Protein AF-A0A836RJD2-F1 (afdb_monomer_lite)

Sequence (92 aa):
MQPNCLWCVVLAGAMVAGAVLGCGGAGSEKGASDQPKVTYYCLETHKTVELEPQEELPAVNPATGRRTLVPAYRDPKTNKWRPIPQAVDPGR

Secondary structure (DSSP, 8-state):
----------------------------------SPPEEEEETTT--EEEESPPSSSSEEPTTTSSEEEEEEEE-TTT--EEE---------

Radius of gyration: 21.94 Å; chains: 1; bounding box: 40×64×32 Å

Structure (mmCIF, N/CA/C/O backbone):
data_AF-A0A836RJD2-F1
#
_entry.id   AF-A0A836RJD2-F1
#
loop_
_atom_site.group_PDB
_atom_site.id
_atom_site.type_symbol
_atom_site.label_atom_id
_atom_site.label_alt_id
_atom_site.label_comp_id
_atom_site.label_asym_id
_atom_site.label_entity_id
_atom_site.label_seq_id
_atom_site.pdbx_PDB_ins_code
_atom_site.Cartn_x
_atom_site.Cartn_y
_atom_site.Cartn_z
_atom_site.occupancy
_atom_site.B_iso_or_equiv
_atom_site.auth_seq_id
_atom_site.auth_comp_id
_atom_site.auth_asym_id
_atom_site.auth_atom_id
_atom_site.pdbx_PDB_model_num
ATOM 1 N N . MET A 1 1 ? 29.232 36.142 13.144 1.00 38.44 1 MET A N 1
ATOM 2 C CA . MET A 1 1 ? 28.805 37.432 12.564 1.00 38.44 1 MET A CA 1
ATOM 3 C C . MET A 1 1 ? 27.865 37.167 11.399 1.00 38.44 1 MET A C 1
ATOM 5 O O . MET A 1 1 ? 28.240 36.440 10.491 1.00 38.44 1 MET A O 1
ATOM 9 N N . GLN A 1 2 ? 26.648 37.707 11.480 1.00 51.03 2 GLN A N 1
ATOM 10 C CA . GLN A 1 2 ? 25.648 37.754 10.405 1.00 51.03 2 GLN A CA 1
ATOM 11 C C . GLN A 1 2 ? 26.121 38.674 9.260 1.00 51.03 2 GLN A C 1
ATOM 13 O O . GLN A 1 2 ? 26.991 39.518 9.484 1.00 51.03 2 GLN A O 1
ATOM 18 N N . PRO A 1 3 ? 25.479 38.595 8.083 1.00 54.03 3 PRO A N 1
ATOM 19 C CA . PRO A 1 3 ? 24.717 39.773 7.682 1.00 54.03 3 PRO A CA 1
ATOM 20 C C . PRO A 1 3 ? 23.283 39.430 7.261 1.00 54.03 3 PRO A C 1
ATOM 22 O O . PRO A 1 3 ? 23.031 38.720 6.290 1.00 54.03 3 PRO A O 1
ATOM 25 N N . ASN A 1 4 ? 22.352 39.999 8.026 1.00 54.84 4 ASN A N 1
ATOM 26 C CA . ASN A 1 4 ? 21.014 40.368 7.584 1.00 54.84 4 ASN A CA 1
ATOM 27 C C . ASN A 1 4 ? 21.120 41.450 6.496 1.00 54.84 4 ASN A C 1
ATOM 29 O O . ASN A 1 4 ? 21.991 42.309 6.593 1.00 54.84 4 ASN A O 1
ATOM 33 N N . CYS A 1 5 ? 20.190 41.452 5.543 1.00 41.84 5 CYS A N 1
ATOM 34 C CA . CYS A 1 5 ? 19.309 42.589 5.229 1.00 41.84 5 CYS A CA 1
ATOM 35 C C . CYS A 1 5 ? 18.373 42.136 4.098 1.00 41.84 5 CYS A C 1
ATOM 37 O O . CYS A 1 5 ? 18.810 41.833 2.996 1.00 41.84 5 CYS A O 1
ATOM 39 N N . LEU A 1 6 ? 17.105 41.860 4.403 1.00 56.25 6 LEU A N 1
ATOM 40 C CA . LEU A 1 6 ? 16.037 42.861 4.298 1.00 56.25 6 LEU A CA 1
ATOM 41 C C . LEU A 1 6 ? 16.066 43.597 2.949 1.00 56.25 6 LEU A C 1
ATOM 43 O O . LEU A 1 6 ? 16.631 44.677 2.837 1.00 56.25 6 LEU A O 1
ATOM 47 N N . TRP A 1 7 ? 15.342 43.061 1.968 1.00 46.16 7 TRP A N 1
ATOM 48 C CA . TRP A 1 7 ? 14.467 43.914 1.170 1.00 46.16 7 TRP A CA 1
ATOM 49 C C . TRP A 1 7 ? 13.194 43.147 0.819 1.00 46.16 7 TRP A C 1
ATOM 51 O O . TRP A 1 7 ? 13.144 42.313 -0.081 1.00 46.16 7 TRP A O 1
ATOM 61 N N . CYS A 1 8 ? 12.175 43.396 1.633 1.00 41.97 8 CYS A N 1
ATOM 62 C CA . CYS A 1 8 ? 10.792 43.075 1.342 1.00 41.97 8 CYS A CA 1
ATOM 63 C C . CYS A 1 8 ? 10.219 44.071 0.317 1.00 41.97 8 CYS A C 1
ATOM 65 O O . CYS A 1 8 ? 10.689 45.201 0.209 1.00 41.97 8 CYS A O 1
ATOM 67 N N . VAL A 1 9 ? 9.075 43.665 -0.241 1.00 50.88 9 VAL A N 1
ATOM 68 C CA . VAL A 1 9 ? 7.984 44.495 -0.789 1.00 50.88 9 VAL A CA 1
ATOM 69 C C . VAL A 1 9 ? 7.976 44.700 -2.315 1.00 50.88 9 VAL A C 1
ATOM 71 O O . VAL A 1 9 ? 8.394 45.717 -2.850 1.00 50.88 9 VAL A O 1
ATOM 74 N N . VAL A 1 10 ? 7.462 43.672 -3.004 1.00 57.62 10 VAL A N 1
ATOM 75 C CA . VAL A 1 10 ? 6.173 43.665 -3.743 1.00 57.62 10 VAL A CA 1
ATOM 76 C C . VAL A 1 10 ? 5.670 45.003 -4.306 1.00 57.62 10 VAL A C 1
ATOM 78 O O . VAL A 1 10 ? 5.368 45.890 -3.524 1.00 57.62 10 VAL A O 1
ATOM 81 N N . LEU A 1 11 ? 5.411 45.064 -5.621 1.00 49.28 11 LEU A N 1
ATOM 82 C CA . LEU A 1 11 ? 4.271 45.714 -6.325 1.00 49.28 11 LEU A CA 1
ATOM 83 C C . LEU A 1 11 ? 4.657 45.808 -7.818 1.00 49.28 11 LEU A C 1
ATOM 85 O O . LEU A 1 11 ? 5.792 46.136 -8.120 1.00 49.28 11 LEU A O 1
ATOM 89 N N . ALA A 1 12 ? 3.831 45.629 -8.842 1.00 48.97 12 ALA A N 1
ATOM 90 C CA . ALA A 1 12 ? 2.489 45.110 -9.043 1.00 48.97 12 ALA A CA 1
ATOM 91 C C . ALA A 1 12 ? 2.244 45.134 -10.567 1.00 48.97 12 ALA A C 1
ATOM 93 O O . ALA A 1 12 ? 2.770 46.000 -11.263 1.00 48.97 12 ALA A O 1
ATOM 94 N N . GLY A 1 13 ? 1.377 44.240 -11.048 1.00 39.94 13 GLY A N 1
ATOM 95 C CA . GLY A 1 13 ? 0.720 44.342 -12.357 1.00 39.94 13 GLY A CA 1
ATOM 96 C C . GLY A 1 13 ? 1.386 43.526 -13.470 1.00 39.94 13 GLY A C 1
ATOM 97 O O . GLY A 1 13 ? 2.597 43.527 -13.613 1.00 39.94 13 GLY A O 1
ATOM 98 N N . ALA A 1 14 ? 0.671 42.796 -14.315 1.00 43.97 14 ALA A N 1
ATOM 99 C CA . ALA A 1 14 ? -0.753 42.509 -14.404 1.00 43.97 14 ALA A CA 1
ATOM 100 C C . ALA A 1 14 ? -0.918 41.302 -15.349 1.00 43.97 14 ALA A C 1
ATOM 102 O O . ALA A 1 14 ? -0.208 41.202 -16.341 1.00 43.97 14 ALA A O 1
ATOM 103 N N . MET A 1 15 ? -1.854 40.418 -14.989 1.00 50.09 15 MET A N 1
ATOM 104 C CA . MET A 1 15 ? -2.678 39.525 -15.822 1.00 50.09 15 MET A CA 1
ATOM 105 C C . MET A 1 15 ? -2.151 39.018 -17.179 1.00 50.09 15 MET A C 1
ATOM 107 O O . MET A 1 15 ? -2.023 39.808 -18.099 1.00 50.09 15 MET A O 1
ATOM 111 N N . VAL A 1 16 ? -2.111 37.687 -17.362 1.00 51.78 16 VAL A N 1
ATOM 112 C CA . VAL A 1 16 ? -3.058 36.936 -18.227 1.00 51.78 16 VAL A C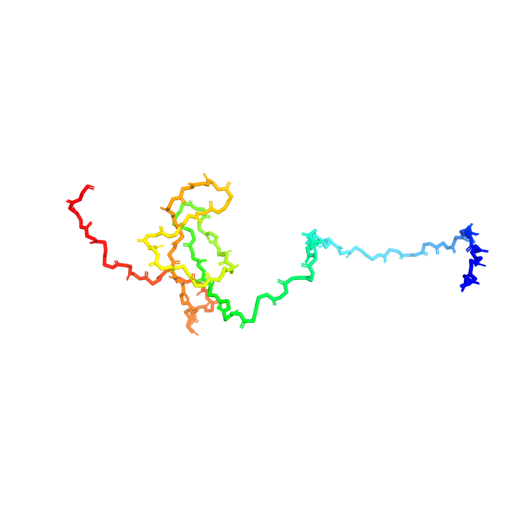A 1
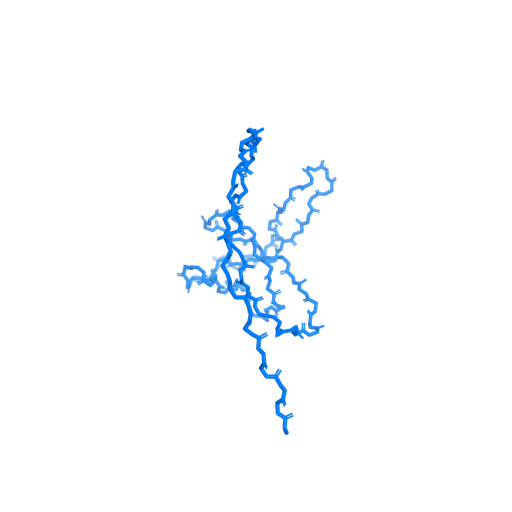ATOM 113 C C . VAL A 1 16 ? -3.146 35.479 -17.735 1.00 51.78 16 VAL A C 1
ATOM 115 O O . VAL A 1 16 ? -2.174 34.882 -17.289 1.00 51.78 16 VAL A O 1
ATOM 118 N N . ALA A 1 17 ? -4.372 34.966 -17.783 1.00 49.34 17 ALA A N 1
ATOM 119 C CA . ALA A 1 17 ? -4.883 33.673 -17.359 1.00 49.34 17 ALA A CA 1
ATOM 120 C C . ALA A 1 17 ? -4.110 32.419 -17.816 1.00 49.34 17 ALA A C 1
ATOM 122 O O . ALA A 1 17 ? -3.641 32.319 -18.945 1.00 49.34 17 ALA A O 1
ATOM 123 N N . GLY A 1 18 ? -4.134 31.402 -16.952 1.00 45.12 18 GLY A N 1
ATOM 124 C CA . GLY A 1 18 ? -3.753 30.029 -17.270 1.00 45.12 18 GLY A CA 1
ATOM 125 C C . GLY A 1 18 ? -4.133 29.099 -16.124 1.00 45.12 18 GLY A C 1
ATOM 126 O O . GLY A 1 18 ? -3.351 28.877 -15.207 1.00 45.12 18 GLY A O 1
ATOM 127 N N . ALA A 1 19 ? -5.367 28.607 -16.143 1.00 50.50 19 ALA A N 1
ATOM 128 C CA . ALA A 1 19 ? -5.861 27.619 -15.200 1.00 50.50 19 ALA A CA 1
ATOM 129 C C . ALA A 1 19 ? -5.028 26.329 -15.259 1.00 50.50 19 ALA A C 1
ATOM 131 O O . ALA A 1 19 ? -4.998 25.666 -16.292 1.00 50.50 19 ALA A O 1
ATOM 132 N N . VAL A 1 20 ? -4.456 25.917 -14.127 1.00 47.56 20 VAL A N 1
ATOM 133 C CA . VAL A 1 20 ? -4.309 24.492 -13.816 1.00 47.56 20 VAL A CA 1
ATOM 134 C C . VAL A 1 20 ? -4.502 24.287 -12.319 1.00 47.56 20 VAL A C 1
ATOM 136 O O . VAL A 1 20 ? -3.745 24.775 -11.484 1.00 47.56 20 VAL A O 1
ATOM 139 N N . LEU A 1 21 ? -5.572 23.568 -12.001 1.00 52.38 21 LEU A N 1
ATOM 140 C CA . LEU A 1 21 ? -5.850 22.963 -10.709 1.00 52.38 21 LEU A CA 1
ATOM 141 C C . LEU A 1 21 ? -4.687 22.030 -10.341 1.00 52.38 21 LEU A C 1
ATOM 143 O O . LEU A 1 21 ? -4.625 20.897 -10.805 1.00 52.38 21 LEU A O 1
ATOM 147 N N . GLY A 1 22 ? -3.759 22.514 -9.520 1.00 43.19 22 GLY A N 1
ATOM 148 C CA . GLY A 1 22 ? -2.698 21.720 -8.908 1.00 43.19 22 GLY A CA 1
ATOM 149 C C . GLY A 1 22 ? -2.987 21.507 -7.430 1.00 43.19 22 GLY A C 1
ATOM 150 O O . GLY A 1 22 ? -2.369 22.132 -6.575 1.00 43.19 22 GLY A O 1
ATOM 151 N N . CYS A 1 23 ? -3.969 20.661 -7.124 1.00 51.34 23 CYS A N 1
ATOM 152 C CA . CYS A 1 23 ? -4.125 20.098 -5.789 1.00 51.34 23 CYS A CA 1
ATOM 153 C C . CYS A 1 23 ? -2.883 19.240 -5.498 1.00 51.34 23 CYS A C 1
ATOM 155 O O . CYS A 1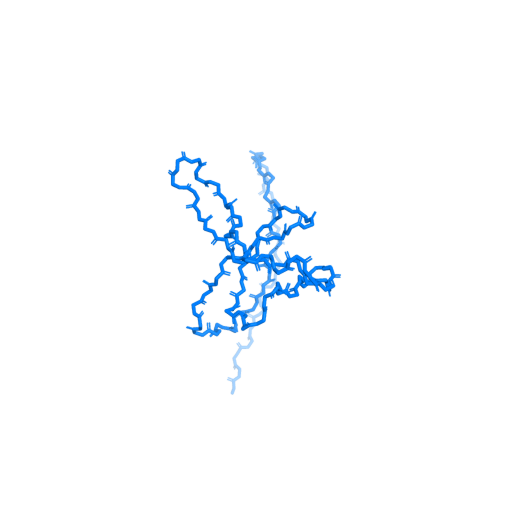 23 ? -2.595 18.307 -6.243 1.00 51.34 23 CYS A O 1
ATOM 157 N N . GLY A 1 24 ? -2.130 19.580 -4.456 1.00 39.78 24 GLY A N 1
ATOM 158 C CA . GLY A 1 24 ? -0.905 18.867 -4.110 1.00 39.78 24 GLY A CA 1
ATOM 159 C C . GLY A 1 24 ? -0.165 19.525 -2.959 1.00 39.78 24 GLY A C 1
ATOM 160 O O . GLY A 1 24 ? 0.997 19.889 -3.093 1.00 39.78 24 GLY A O 1
ATOM 161 N N . GLY A 1 25 ? -0.849 19.715 -1.829 1.00 46.75 25 GLY A N 1
ATOM 162 C CA . GLY A 1 25 ? -0.149 19.925 -0.570 1.00 46.75 25 GLY A CA 1
ATOM 163 C C . GLY A 1 25 ? 0.700 18.691 -0.274 1.00 46.75 25 GLY A C 1
ATOM 164 O O . GLY A 1 25 ? 0.159 17.605 -0.095 1.00 46.75 25 GLY A O 1
ATOM 165 N N . ALA A 1 26 ? 2.015 18.861 -0.252 1.00 49.34 26 ALA A N 1
ATOM 166 C CA . ALA A 1 26 ? 2.943 17.934 0.379 1.00 49.34 26 ALA A CA 1
ATOM 167 C C . ALA A 1 26 ? 4.213 18.709 0.742 1.00 49.34 26 ALA A C 1
ATOM 169 O O . ALA A 1 26 ? 5.266 18.576 0.124 1.00 49.34 26 ALA A O 1
ATOM 170 N N . GLY A 1 27 ? 4.088 19.556 1.763 1.00 49.06 27 GLY A N 1
ATOM 171 C CA . GLY A 1 27 ? 5.194 19.675 2.694 1.00 49.06 27 GLY A CA 1
ATOM 172 C C . GLY A 1 27 ? 5.323 18.334 3.410 1.00 49.06 27 GLY A C 1
ATOM 173 O O . GLY A 1 27 ? 4.329 17.827 3.913 1.00 49.06 27 GLY A O 1
ATOM 174 N N . SER A 1 28 ? 6.516 17.757 3.385 1.00 46.53 28 SER A N 1
ATOM 175 C CA . SER A 1 28 ? 7.104 17.081 4.538 1.00 46.53 28 SER A CA 1
ATOM 176 C C . SER A 1 28 ? 8.593 16.935 4.271 1.00 46.53 28 SER A C 1
ATOM 178 O O . SER A 1 28 ? 9.053 16.200 3.400 1.00 46.53 28 SER A O 1
ATOM 180 N N . GLU A 1 29 ? 9.308 17.785 4.995 1.00 44.41 29 GLU A N 1
ATOM 181 C CA . GLU A 1 29 ? 10.640 17.589 5.537 1.00 44.41 29 GLU A CA 1
ATOM 182 C C . GLU A 1 29 ? 11.386 16.282 5.212 1.00 44.41 29 GLU A C 1
ATOM 184 O O . GLU A 1 29 ? 11.060 15.166 5.604 1.00 44.41 29 GLU A O 1
ATOM 189 N N . LYS A 1 30 ? 12.511 16.528 4.552 1.00 47.56 30 LYS A N 1
ATOM 190 C CA . LYS A 1 30 ? 13.795 15.836 4.583 1.00 47.56 30 LYS A CA 1
ATOM 191 C C . LYS A 1 30 ? 14.094 15.128 5.924 1.00 47.56 30 LYS A C 1
ATOM 193 O O . LYS A 1 30 ? 14.736 15.686 6.805 1.00 47.56 30 LYS A O 1
ATOM 198 N N . GLY A 1 31 ? 13.705 13.864 6.001 1.00 46.78 31 GLY A N 1
ATOM 199 C CA . GLY A 1 31 ? 14.222 12.846 6.914 1.00 46.78 31 GLY A CA 1
ATOM 200 C C . GLY A 1 31 ? 14.277 11.531 6.147 1.00 46.78 31 GLY A C 1
ATOM 201 O O . GLY A 1 31 ? 13.443 10.657 6.347 1.00 46.78 31 GLY A O 1
ATOM 202 N N . ALA A 1 32 ? 15.160 11.450 5.149 1.00 51.06 32 ALA A N 1
ATOM 203 C CA . ALA A 1 32 ? 15.258 10.284 4.280 1.00 51.06 32 ALA A CA 1
ATOM 204 C C . ALA A 1 32 ? 15.844 9.111 5.074 1.00 51.06 32 ALA A C 1
ATOM 206 O O . ALA A 1 32 ? 17.059 8.987 5.203 1.00 51.06 32 ALA A O 1
ATOM 207 N N . SER A 1 33 ? 14.969 8.274 5.630 1.00 56.09 33 SER A N 1
ATOM 208 C CA . SER A 1 33 ? 15.332 6.898 5.941 1.00 56.09 33 SER A CA 1
ATOM 209 C C . SER A 1 33 ? 15.787 6.253 4.628 1.00 56.09 33 SER A C 1
ATOM 211 O O . SER A 1 33 ? 15.055 6.297 3.639 1.00 56.09 33 SER A O 1
ATOM 213 N N . ASP A 1 34 ? 17.009 5.718 4.598 1.00 70.75 34 ASP A N 1
ATOM 214 C CA . ASP A 1 34 ? 17.620 5.053 3.429 1.00 70.75 34 ASP A CA 1
ATOM 215 C C . ASP A 1 34 ? 16.946 3.702 3.107 1.00 70.75 34 ASP A C 1
ATOM 217 O O . ASP A 1 34 ? 17.376 2.946 2.241 1.00 70.75 34 ASP A O 1
ATOM 221 N N . GLN A 1 35 ? 15.868 3.368 3.819 1.00 73.44 35 GLN A N 1
ATOM 222 C CA . GLN A 1 35 ? 15.147 2.127 3.616 1.00 73.44 35 GLN A CA 1
ATOM 223 C C . GLN A 1 35 ? 14.333 2.157 2.314 1.00 73.44 35 GLN A C 1
ATOM 225 O O . GLN A 1 35 ? 13.677 3.159 1.998 1.00 73.44 35 GLN A O 1
ATOM 230 N N . PRO A 1 36 ? 14.324 1.046 1.555 1.00 82.31 36 PRO A N 1
ATOM 231 C CA . PRO A 1 36 ? 13.525 0.945 0.345 1.00 82.31 36 PRO A CA 1
ATOM 232 C C . PRO A 1 36 ? 12.041 1.055 0.699 1.00 82.31 36 PRO A C 1
ATOM 234 O O . PRO A 1 36 ? 11.516 0.274 1.491 1.00 82.31 36 PRO A O 1
ATOM 237 N N . LYS A 1 37 ? 11.347 2.019 0.094 1.00 88.94 37 LYS A N 1
ATOM 238 C CA . LYS A 1 37 ? 9.900 2.169 0.273 1.00 88.94 37 LYS A CA 1
ATOM 239 C C . LYS A 1 37 ? 9.155 1.031 -0.421 1.00 88.94 37 LYS A C 1
ATOM 241 O O . LYS A 1 37 ? 9.480 0.657 -1.547 1.00 88.94 37 LYS A O 1
ATOM 246 N N . VAL A 1 38 ? 8.118 0.523 0.236 1.00 91.69 38 VAL A N 1
ATOM 247 C CA . VAL A 1 38 ? 7.193 -0.485 -0.290 1.00 91.69 38 VAL A CA 1
ATOM 248 C C . VAL A 1 38 ? 5.827 0.160 -0.488 1.00 91.69 38 VAL A C 1
ATOM 250 O O . VAL A 1 38 ? 5.329 0.888 0.373 1.00 91.69 38 VAL A O 1
ATOM 253 N N . THR A 1 39 ? 5.196 -0.105 -1.631 1.00 93.81 39 THR A N 1
ATOM 254 C CA . THR A 1 39 ? 3.822 0.333 -1.882 1.00 93.81 39 THR A CA 1
ATOM 255 C C . THR A 1 39 ? 2.840 -0.639 -1.240 1.00 93.81 39 THR A C 1
ATOM 257 O O . THR A 1 39 ? 2.785 -1.817 -1.589 1.00 93.81 39 THR A O 1
ATOM 260 N N . TYR A 1 40 ? 2.022 -0.125 -0.332 1.00 93.44 40 TYR A N 1
ATOM 261 C CA . TYR A 1 40 ? 0.904 -0.822 0.283 1.00 93.44 40 TYR A CA 1
ATOM 262 C C . TYR A 1 40 ? -0.417 -0.399 -0.360 1.00 93.44 40 TYR A C 1
ATOM 264 O O . TYR A 1 40 ? -0.568 0.737 -0.799 1.00 93.44 40 TYR A O 1
ATOM 272 N N . TYR A 1 41 ? -1.394 -1.298 -0.384 1.00 93.44 41 TYR A N 1
ATOM 273 C CA . TYR A 1 41 ? -2.773 -1.081 -0.799 1.00 93.44 41 TYR A CA 1
ATOM 274 C C . TYR A 1 41 ? -3.693 -1.216 0.416 1.00 93.44 41 TYR A C 1
ATOM 276 O O . TYR A 1 41 ? -3.652 -2.216 1.131 1.00 93.44 41 TYR A O 1
ATOM 284 N N . CYS A 1 42 ? -4.538 -0.216 0.650 1.00 92.19 42 CYS A N 1
ATOM 285 C CA . CYS A 1 42 ? -5.543 -0.241 1.701 1.00 92.19 42 CYS A CA 1
ATOM 286 C C . CYS A 1 42 ? -6.798 -0.970 1.220 1.00 92.19 42 CYS A C 1
ATOM 288 O O . CYS A 1 42 ? -7.478 -0.501 0.308 1.00 92.19 42 CYS A O 1
ATOM 290 N N . LEU A 1 43 ? -7.143 -2.076 1.876 1.00 88.94 43 LEU A N 1
ATOM 291 C CA . LEU A 1 43 ? -8.333 -2.864 1.540 1.00 88.94 43 LEU A CA 1
ATOM 292 C C . LEU A 1 43 ? -9.654 -2.135 1.836 1.00 88.94 43 LEU A C 1
ATOM 294 O O . LEU A 1 43 ? -10.654 -2.429 1.200 1.00 88.94 43 LEU A O 1
ATOM 298 N N . GLU A 1 44 ? -9.661 -1.171 2.759 1.00 87.62 44 GLU A N 1
ATOM 299 C CA . GLU A 1 44 ? -10.868 -0.409 3.121 1.00 87.62 44 GLU A CA 1
ATOM 300 C C . GLU A 1 44 ? -11.097 0.789 2.186 1.00 87.62 44 GLU A C 1
ATOM 302 O O . GLU A 1 44 ? -12.210 1.038 1.735 1.00 87.62 44 GLU A O 1
ATOM 307 N N . THR A 1 45 ? -10.035 1.539 1.873 1.00 87.56 45 THR A N 1
ATOM 308 C CA . THR A 1 45 ? -10.141 2.791 1.097 1.00 87.56 45 THR A CA 1
ATOM 309 C C . THR A 1 45 ? -9.782 2.634 -0.378 1.00 87.56 45 THR A C 1
ATOM 311 O O . THR A 1 45 ? -9.963 3.575 -1.149 1.00 87.56 45 THR A O 1
ATOM 314 N N . HIS A 1 46 ? -9.247 1.475 -0.772 1.00 89.75 46 HIS A N 1
ATOM 315 C CA . HIS A 1 46 ? -8.757 1.173 -2.122 1.00 89.75 46 HIS A CA 1
ATOM 316 C C . HIS A 1 46 ? -7.663 2.133 -2.623 1.00 89.75 46 HIS A C 1
ATOM 318 O O . HIS A 1 46 ? -7.460 2.303 -3.826 1.00 89.75 46 HIS A O 1
ATOM 324 N N . LYS A 1 47 ? -6.950 2.777 -1.692 1.00 91.19 47 LYS A N 1
ATOM 325 C CA . LYS A 1 47 ? -5.842 3.697 -1.968 1.00 91.19 47 LYS A CA 1
ATOM 326 C C . LYS A 1 47 ? -4.503 3.030 -1.705 1.00 91.19 47 LYS A C 1
ATOM 328 O O . LYS A 1 47 ? -4.404 2.137 -0.866 1.00 91.19 47 LYS A O 1
ATOM 333 N N . THR A 1 48 ? -3.469 3.509 -2.384 1.00 92.31 48 THR A N 1
ATOM 334 C CA . THR A 1 48 ? -2.090 3.093 -2.131 1.00 92.31 48 THR A CA 1
ATOM 335 C C . THR A 1 48 ? -1.343 4.078 -1.251 1.00 92.31 48 THR A C 1
ATOM 337 O O . THR A 1 48 ? -1.572 5.283 -1.345 1.00 92.31 48 THR A O 1
ATOM 340 N N . VAL A 1 49 ? -0.427 3.566 -0.435 1.00 91.00 49 VAL A N 1
ATOM 341 C CA . VAL A 1 49 ? 0.456 4.351 0.433 1.00 91.00 49 VAL A CA 1
ATOM 342 C C . VAL A 1 49 ? 1.862 3.770 0.342 1.00 91.00 49 VAL A C 1
ATOM 344 O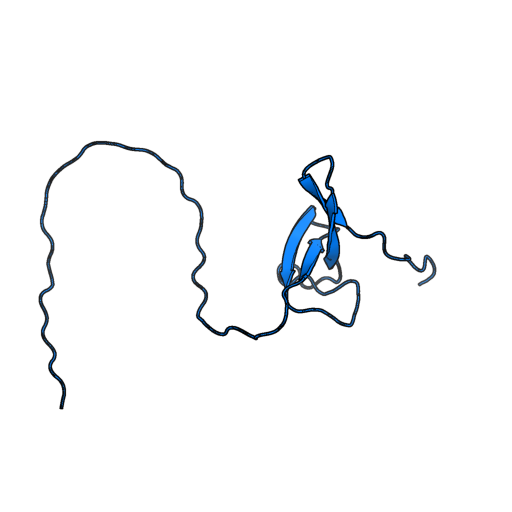 O . VAL A 1 49 ? 2.027 2.556 0.395 1.00 91.00 49 VAL A O 1
ATOM 347 N N . GLU A 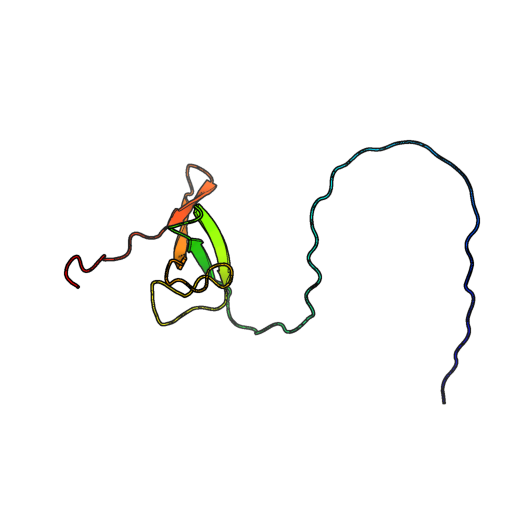1 50 ? 2.874 4.616 0.195 1.00 91.62 50 GLU A N 1
ATOM 348 C CA . GLU A 1 50 ? 4.276 4.196 0.247 1.00 91.62 50 GLU A CA 1
ATOM 349 C C . GLU A 1 50 ? 4.795 4.349 1.673 1.00 91.62 50 GLU A C 1
ATOM 351 O O . GLU A 1 50 ? 4.784 5.451 2.221 1.00 91.62 50 GLU A O 1
ATOM 356 N N . LEU A 1 51 ? 5.233 3.244 2.269 1.00 89.00 51 LEU A N 1
ATOM 357 C CA . LEU A 1 51 ? 5.760 3.199 3.631 1.00 89.00 51 LEU A CA 1
ATOM 358 C C . LEU A 1 51 ? 7.081 2.432 3.648 1.00 89.00 51 LEU A C 1
ATOM 360 O O . LEU A 1 51 ? 7.415 1.722 2.698 1.00 89.00 51 LEU A O 1
ATOM 364 N N . GLU A 1 52 ? 7.823 2.559 4.742 1.00 91.00 52 GLU A N 1
ATOM 365 C CA . GLU A 1 52 ? 8.911 1.626 5.032 1.00 91.00 52 GLU A CA 1
ATOM 366 C C . GLU A 1 52 ? 8.360 0.196 5.166 1.00 91.00 52 GLU A C 1
ATOM 368 O O . GLU A 1 52 ? 7.188 0.030 5.538 1.00 91.00 52 GLU A O 1
ATOM 373 N N . PRO A 1 53 ? 9.171 -0.836 4.875 1.00 89.06 53 PRO A N 1
ATOM 374 C CA . PRO A 1 53 ? 8.748 -2.221 5.003 1.00 89.06 53 PRO A CA 1
ATOM 375 C C . PRO A 1 53 ? 8.259 -2.503 6.427 1.00 89.06 53 PRO A C 1
ATOM 377 O O . PRO A 1 53 ? 8.976 -2.313 7.403 1.00 89.06 53 PRO A O 1
ATOM 380 N N . GLN A 1 54 ? 7.013 -2.940 6.536 1.00 87.25 54 GLN A N 1
ATOM 381 C CA . GLN A 1 54 ? 6.377 -3.343 7.784 1.00 87.25 54 GLN A CA 1
ATOM 382 C C . GLN A 1 54 ? 6.512 -4.858 7.954 1.00 87.25 54 GLN A C 1
ATOM 384 O O . GLN A 1 54 ? 6.171 -5.605 7.033 1.00 87.25 54 GLN A O 1
ATOM 389 N N . GLU A 1 55 ? 6.975 -5.305 9.124 1.00 84.81 55 GLU A N 1
ATOM 390 C CA . GLU A 1 55 ? 7.106 -6.735 9.449 1.00 84.81 55 GLU A CA 1
ATOM 391 C C . GLU A 1 55 ? 5.746 -7.408 9.688 1.00 84.81 55 GLU A C 1
ATOM 393 O O . GLU A 1 55 ? 5.546 -8.564 9.319 1.00 84.81 55 GLU A O 1
ATOM 398 N N . GLU A 1 56 ? 4.792 -6.683 10.280 1.00 84.06 56 GLU A N 1
ATOM 399 C CA . GLU A 1 56 ? 3.464 -7.207 10.595 1.00 84.06 56 GLU A CA 1
ATOM 400 C C . GLU A 1 56 ? 2.447 -6.809 9.520 1.00 84.06 56 GLU A C 1
ATOM 402 O O . GLU A 1 56 ? 2.239 -5.625 9.233 1.00 84.06 56 GLU A O 1
ATOM 407 N N . LEU A 1 57 ? 1.792 -7.813 8.932 1.00 86.75 57 LEU A N 1
ATOM 408 C CA . LEU A 1 57 ? 0.777 -7.639 7.898 1.00 86.75 57 LEU A CA 1
ATOM 409 C C . LEU A 1 57 ? -0.563 -8.246 8.352 1.00 86.75 57 LEU A C 1
ATOM 411 O O . LEU A 1 57 ? -0.558 -9.332 8.932 1.00 86.75 57 LEU A O 1
ATOM 415 N N . PRO A 1 58 ? -1.709 -7.594 8.074 1.00 88.56 58 PRO A N 1
ATOM 416 C CA . PRO A 1 58 ? -1.846 -6.283 7.435 1.00 88.56 58 PRO A CA 1
ATOM 417 C C . PRO A 1 58 ? -1.299 -5.140 8.305 1.00 88.56 58 PRO A C 1
ATOM 419 O O . PRO A 1 58 ? -1.563 -5.071 9.505 1.00 88.56 58 PRO A O 1
ATOM 422 N N . ALA A 1 59 ? -0.574 -4.212 7.686 1.00 89.00 59 ALA A N 1
ATOM 423 C CA . ALA A 1 59 ? -0.004 -3.055 8.357 1.00 89.00 59 ALA A CA 1
ATOM 424 C C . ALA A 1 59 ? -1.080 -2.022 8.728 1.00 89.00 59 ALA A C 1
ATOM 426 O O . ALA A 1 59 ? -2.172 -1.959 8.142 1.00 89.00 59 ALA A O 1
ATOM 427 N N . VAL A 1 60 ? -0.765 -1.187 9.718 1.00 90.62 60 VAL A N 1
ATOM 428 C CA . VAL A 1 60 ? -1.648 -0.115 10.186 1.00 90.62 60 VAL A CA 1
ATOM 429 C C . VAL A 1 60 ? -1.721 0.989 9.136 1.00 90.62 60 VAL A C 1
ATOM 431 O O . VAL A 1 60 ? -0.709 1.544 8.724 1.00 90.62 60 VAL A O 1
ATOM 434 N N . ASN A 1 61 ? -2.937 1.339 8.723 1.00 89.50 61 ASN A N 1
ATOM 435 C CA . ASN A 1 61 ? -3.175 2.505 7.891 1.00 89.50 61 ASN A CA 1
ATOM 436 C C . ASN A 1 61 ? -3.045 3.775 8.747 1.00 89.50 61 ASN A C 1
ATOM 438 O O . ASN A 1 61 ? -3.879 3.969 9.633 1.00 89.50 61 ASN A O 1
ATOM 442 N N . PRO A 1 62 ? -2.075 4.669 8.480 1.00 85.62 62 PRO A N 1
ATOM 443 C CA . PRO A 1 62 ? -1.888 5.880 9.278 1.00 85.62 62 PRO A CA 1
ATOM 444 C C . PRO A 1 62 ? -3.087 6.839 9.207 1.00 85.62 62 PRO A C 1
ATOM 446 O O . PRO A 1 62 ? -3.284 7.633 10.119 1.00 85.62 62 PRO A O 1
ATOM 449 N N . ALA A 1 63 ? -3.918 6.755 8.161 1.00 86.31 63 ALA A N 1
ATOM 450 C CA . ALA A 1 63 ? -5.107 7.593 8.025 1.00 86.31 63 ALA A CA 1
ATOM 451 C C . ALA A 1 63 ? -6.291 7.117 8.882 1.00 86.31 63 ALA A C 1
ATOM 453 O O . ALA A 1 63 ? -7.126 7.932 9.265 1.00 86.31 63 ALA A O 1
ATOM 454 N N . THR A 1 64 ? -6.399 5.811 9.155 1.00 85.12 64 THR A N 1
ATOM 455 C CA . THR A 1 64 ? -7.566 5.229 9.851 1.00 85.12 64 THR A CA 1
ATOM 456 C C . THR A 1 64 ? -7.222 4.540 11.170 1.00 85.12 64 THR A C 1
ATOM 458 O O . THR A 1 64 ? -8.123 4.181 11.923 1.00 85.12 64 THR A O 1
ATOM 461 N N . GLY A 1 65 ? -5.937 4.314 11.455 1.00 89.31 65 GLY A N 1
ATOM 462 C CA . GLY A 1 65 ? -5.459 3.557 12.614 1.00 89.31 65 GLY A CA 1
ATOM 463 C C . GLY A 1 65 ? -5.751 2.052 12.551 1.00 89.31 65 GLY A C 1
ATOM 464 O O . GLY A 1 65 ? -5.440 1.328 13.493 1.00 89.31 65 GLY A O 1
ATOM 465 N N . ARG A 1 66 ? -6.342 1.550 11.458 1.00 88.00 66 ARG A N 1
ATOM 466 C CA . ARG A 1 66 ? -6.739 0.141 11.305 1.00 88.00 66 ARG A CA 1
ATOM 467 C C . ARG A 1 66 ? -5.726 -0.652 10.492 1.00 88.00 66 ARG A C 1
ATOM 469 O O . ARG A 1 66 ? -5.189 -0.152 9.503 1.00 88.00 66 ARG A O 1
ATOM 476 N N . ARG A 1 67 ? -5.541 -1.926 10.842 1.00 89.50 67 ARG A N 1
ATOM 477 C CA . ARG A 1 67 ? -4.708 -2.885 10.099 1.00 89.50 67 ARG A CA 1
ATOM 478 C C . ARG A 1 67 ? -5.381 -3.292 8.790 1.00 89.50 67 ARG A C 1
ATOM 480 O O . ARG A 1 67 ? -6.177 -4.221 8.749 1.00 89.50 67 ARG A O 1
ATOM 487 N N . THR A 1 68 ? -5.116 -2.534 7.732 1.00 90.81 68 THR A N 1
ATOM 488 C CA . THR A 1 68 ? -5.779 -2.688 6.421 1.00 90.81 68 THR A CA 1
ATOM 489 C C . THR A 1 68 ? -4.823 -2.547 5.240 1.00 90.81 68 THR A C 1
ATOM 491 O O . THR A 1 68 ? -5.254 -2.698 4.096 1.00 90.81 68 THR A O 1
ATOM 494 N N . LEU A 1 69 ? -3.548 -2.231 5.492 1.00 91.69 69 LEU A N 1
ATOM 495 C CA . LEU A 1 69 ? -2.532 -2.062 4.461 1.00 91.69 69 LEU A CA 1
ATOM 496 C C . LEU A 1 69 ? -1.864 -3.399 4.152 1.00 91.69 69 LEU A C 1
ATOM 498 O O . LEU A 1 69 ? -1.241 -4.010 5.015 1.00 91.69 69 LEU A O 1
ATOM 502 N N . VAL A 1 70 ? -1.951 -3.836 2.903 1.00 92.94 70 VAL A N 1
ATOM 503 C CA . VAL A 1 70 ? -1.264 -5.039 2.413 1.00 92.94 70 VAL A CA 1
ATOM 504 C C . VAL A 1 70 ? -0.284 -4.656 1.310 1.00 92.94 70 VAL A C 1
ATOM 506 O O . VAL A 1 70 ? -0.557 -3.696 0.594 1.00 92.94 70 VAL A O 1
ATOM 509 N N . PRO A 1 71 ? 0.854 -5.346 1.136 1.00 93.25 71 PRO A N 1
ATOM 510 C CA . PRO A 1 71 ? 1.775 -5.050 0.051 1.00 93.25 71 PRO A CA 1
ATOM 511 C C . PRO A 1 71 ? 1.060 -5.123 -1.296 1.00 93.25 71 PRO A C 1
ATOM 513 O O . PRO A 1 71 ? 0.172 -5.955 -1.504 1.00 93.25 71 PRO A O 1
ATOM 516 N N . ALA A 1 72 ? 1.445 -4.245 -2.208 1.00 93.81 72 ALA A N 1
ATOM 517 C CA . ALA A 1 72 ? 0.854 -4.145 -3.525 1.00 93.81 72 ALA A CA 1
ATOM 518 C C . ALA A 1 72 ? 1.900 -4.405 -4.603 1.00 93.81 72 ALA A C 1
ATOM 520 O O . ALA A 1 72 ? 3.070 -4.057 -4.461 1.00 93.81 72 ALA A O 1
ATOM 521 N N . TYR A 1 73 ? 1.453 -4.966 -5.718 1.00 92.88 73 TYR A N 1
ATOM 522 C CA . TYR A 1 73 ? 2.236 -5.019 -6.941 1.00 92.88 73 TYR A CA 1
ATOM 523 C C . TYR A 1 73 ? 1.558 -4.172 -8.011 1.00 92.88 73 TYR A C 1
ATOM 525 O O . TYR A 1 73 ? 0.337 -3.975 -8.012 1.00 92.88 73 TYR A O 1
ATOM 533 N N . ARG A 1 74 ? 2.361 -3.659 -8.939 1.00 93.38 74 ARG A N 1
ATOM 534 C CA . ARG A 1 74 ? 1.845 -2.967 -10.112 1.00 93.38 74 ARG A CA 1
ATOM 535 C C . ARG A 1 74 ? 1.547 -3.998 -11.191 1.00 93.38 74 ARG A C 1
ATOM 537 O O . ARG A 1 74 ? 2.449 -4.674 -11.677 1.00 93.38 74 ARG A O 1
ATOM 544 N N . ASP A 1 75 ? 0.278 -4.128 -11.549 1.00 92.19 75 ASP A N 1
ATOM 545 C CA . ASP A 1 75 ? -0.172 -5.025 -12.607 1.00 92.19 75 ASP A CA 1
ATOM 546 C C . ASP A 1 75 ? 0.389 -4.542 -13.958 1.00 92.19 75 ASP A C 1
ATOM 548 O O . ASP A 1 75 ? 0.082 -3.421 -14.369 1.00 92.19 75 ASP A O 1
ATOM 552 N N . PRO A 1 76 ? 1.197 -5.341 -14.677 1.00 93.31 76 PRO A N 1
ATOM 553 C CA . PRO A 1 76 ? 1.862 -4.880 -15.896 1.00 93.31 76 PRO A CA 1
ATOM 554 C C . PRO A 1 76 ? 0.910 -4.721 -17.090 1.00 93.31 76 PRO A C 1
ATOM 556 O O . PRO A 1 76 ? 1.257 -4.053 -18.058 1.00 93.31 76 PRO A O 1
ATOM 559 N N . LYS A 1 77 ? -0.289 -5.319 -17.048 1.00 94.88 77 LYS A N 1
ATOM 560 C CA . LYS A 1 77 ? -1.267 -5.252 -18.146 1.00 94.88 77 LYS A CA 1
ATOM 561 C C . LYS A 1 77 ? -2.122 -3.995 -18.054 1.00 94.88 77 LYS A C 1
ATOM 563 O O . LYS A 1 77 ? -2.409 -3.349 -19.053 1.00 94.88 77 LYS A O 1
ATOM 568 N N . THR A 1 78 ? -2.564 -3.679 -16.842 1.00 93.25 78 THR A N 1
ATOM 569 C CA . THR A 1 78 ? -3.500 -2.584 -16.557 1.00 93.25 78 THR A CA 1
ATOM 570 C C . THR A 1 78 ? -2.816 -1.363 -15.958 1.00 93.25 78 THR A C 1
ATOM 572 O O . THR A 1 78 ? -3.442 -0.312 -15.842 1.00 93.25 78 THR A O 1
ATOM 575 N N . ASN A 1 79 ? -1.541 -1.488 -15.586 1.00 91.62 79 ASN A N 1
ATOM 576 C CA . ASN A 1 79 ? -0.723 -0.462 -14.949 1.00 91.62 79 ASN A CA 1
ATOM 577 C C . ASN A 1 79 ? -1.265 0.039 -13.596 1.00 91.62 79 ASN A C 1
ATOM 579 O O . ASN A 1 79 ? -0.865 1.101 -13.109 1.00 91.62 79 ASN A O 1
ATOM 583 N N . LYS A 1 80 ? -2.189 -0.725 -12.997 1.00 92.94 80 LYS A N 1
ATOM 584 C CA . LYS A 1 80 ? -2.874 -0.417 -11.738 1.00 92.94 80 LYS A CA 1
ATOM 585 C C . LYS A 1 80 ? -2.213 -1.144 -10.576 1.00 92.94 80 LYS A C 1
ATOM 587 O O . LYS A 1 80 ? -1.735 -2.267 -10.723 1.00 92.94 80 LYS A O 1
ATOM 592 N N . TRP A 1 81 ? -2.239 -0.521 -9.407 1.00 91.44 81 TRP A N 1
ATOM 593 C CA . TRP A 1 81 ? -1.851 -1.181 -8.169 1.00 91.44 81 TRP A CA 1
ATOM 594 C C . TRP A 1 81 ? -2.899 -2.209 -7.761 1.00 91.44 81 TRP A C 1
ATOM 596 O O . TRP A 1 81 ? -4.097 -1.918 -7.761 1.00 91.44 81 TRP A O 1
ATOM 606 N N . ARG A 1 82 ? -2.442 -3.411 -7.418 1.00 91.19 82 ARG A N 1
ATOM 607 C CA . ARG A 1 82 ? -3.276 -4.488 -6.890 1.00 91.19 82 ARG A CA 1
ATOM 608 C C . ARG A 1 82 ? -2.670 -5.012 -5.593 1.00 91.19 82 ARG A C 1
ATOM 610 O O . ARG A 1 82 ? -1.445 -5.102 -5.508 1.00 91.19 82 ARG A O 1
ATOM 617 N N . PRO A 1 83 ? -3.495 -5.375 -4.599 1.00 91.94 83 PRO A N 1
ATOM 618 C CA . PRO A 1 83 ? -2.991 -6.041 -3.410 1.00 91.94 83 PRO A CA 1
ATOM 619 C C . PRO A 1 83 ? -2.376 -7.386 -3.804 1.00 91.94 83 PRO A C 1
ATOM 621 O O . PRO A 1 83 ? -2.932 -8.116 -4.631 1.00 91.94 83 PRO A O 1
ATOM 624 N N . ILE A 1 84 ? -1.232 -7.719 -3.211 1.00 88.75 84 ILE A N 1
ATOM 625 C CA . ILE A 1 84 ? -0.731 -9.090 -3.219 1.00 88.75 84 ILE A CA 1
ATOM 626 C C . ILE A 1 84 ? -1.723 -9.898 -2.375 1.00 88.75 84 ILE A C 1
ATOM 628 O O . ILE A 1 84 ? -1.960 -9.515 -1.225 1.00 88.75 84 ILE A O 1
ATOM 632 N N . PRO A 1 85 ? -2.337 -10.966 -2.922 1.00 75.88 85 PRO A N 1
ATOM 633 C CA . PRO A 1 85 ? -3.207 -11.832 -2.144 1.00 75.88 85 PRO A CA 1
ATOM 634 C C . PRO A 1 85 ? -2.429 -12.318 -0.928 1.00 75.88 85 PRO A C 1
ATOM 636 O O . PRO A 1 85 ? -1.436 -13.032 -1.060 1.00 75.88 85 PRO A O 1
ATOM 639 N N . GLN A 1 86 ? -2.837 -11.874 0.254 1.00 69.50 86 GLN A N 1
ATOM 640 C CA . GLN A 1 86 ? -2.281 -12.429 1.473 1.00 69.50 86 GLN A CA 1
ATOM 641 C C . GLN A 1 86 ? -2.8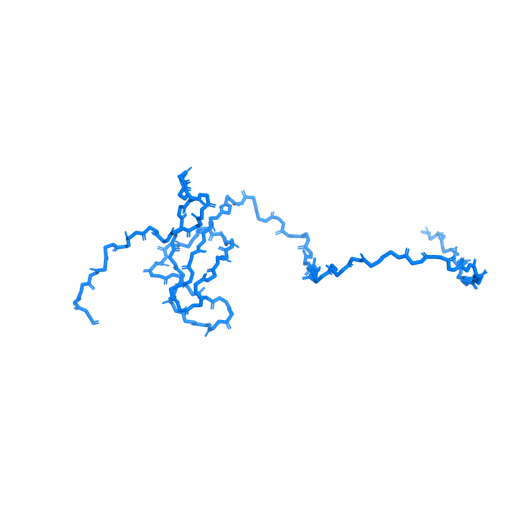93 -13.813 1.633 1.00 69.50 86 GLN A C 1
ATOM 643 O O . GLN A 1 86 ? -4.054 -14.019 1.268 1.00 69.50 86 GLN A O 1
ATOM 648 N N . ALA A 1 87 ? -2.122 -14.761 2.158 1.00 60.72 87 ALA A N 1
ATOM 649 C CA . ALA A 1 87 ? -2.718 -15.948 2.738 1.00 60.72 87 ALA A CA 1
ATOM 650 C C . ALA A 1 87 ? -3.562 -15.453 3.917 1.00 60.72 87 ALA A C 1
ATOM 652 O O . ALA A 1 87 ? -3.058 -15.246 5.015 1.00 60.72 87 ALA A O 1
ATOM 653 N N . VAL A 1 88 ? -4.821 -15.120 3.639 1.00 54.97 88 VAL A N 1
ATOM 654 C CA . VAL A 1 88 ? -5.830 -14.893 4.660 1.00 54.97 88 VAL A CA 1
ATOM 655 C C . VAL A 1 88 ? -5.884 -16.217 5.398 1.00 54.97 88 VAL A C 1
ATOM 657 O O . VAL A 1 88 ? -6.347 -17.196 4.820 1.00 54.97 88 VAL A O 1
ATOM 660 N N . ASP A 1 89 ? -5.345 -16.281 6.612 1.00 50.34 89 ASP A N 1
ATOM 661 C CA . ASP A 1 89 ? -5.715 -17.355 7.520 1.00 50.34 89 ASP A CA 1
ATOM 662 C C . ASP A 1 89 ? -7.201 -17.126 7.830 1.00 50.34 89 ASP A C 1
ATOM 664 O O . ASP A 1 89 ? -7.546 -16.096 8.416 1.00 50.34 89 ASP A O 1
ATOM 668 N N . PRO A 1 90 ? -8.121 -17.981 7.353 1.00 45.16 90 PRO A N 1
ATOM 669 C CA . PRO A 1 90 ? -9.554 -17.730 7.470 1.00 45.16 90 PRO A CA 1
ATOM 670 C C . PRO A 1 90 ? -10.085 -18.036 8.885 1.00 45.16 90 PRO A C 1
ATOM 672 O O . PRO A 1 90 ? -11.269 -18.330 9.037 1.00 45.16 90 PRO A O 1
ATOM 675 N N . GLY A 1 91 ? -9.228 -18.034 9.913 1.00 51.59 91 GLY A N 1
ATOM 676 C CA . GLY A 1 91 ? -9.447 -18.792 11.142 1.00 51.59 91 GLY A CA 1
ATOM 677 C C . GLY A 1 91 ? -9.303 -18.053 12.472 1.00 51.59 91 GLY A C 1
ATOM 678 O O . GLY A 1 91 ? -9.071 -18.736 13.471 1.00 51.59 91 GLY A O 1
ATOM 679 N N . ARG A 1 92 ? -9.448 -16.721 12.555 1.00 40.69 92 ARG A N 1
ATOM 680 C CA . ARG A 1 92 ? -9.453 -16.041 13.866 1.00 40.69 92 ARG A CA 1
ATOM 681 C C . ARG A 1 92 ? -10.485 -14.935 14.023 1.00 40.69 92 ARG A C 1
ATOM 683 O O . ARG A 1 92 ? -10.582 -14.083 13.117 1.00 40.69 92 ARG A O 1
#

pLDDT: mean 71.81, std 20.58, range [38.44, 94.88]

Foldseek 3Di:
DDDDDDDDDDDDDDDDDDDDPDDDDDDDDDPDPVADWFWWAFPVPRDIDTDHDDPDALDQDPVPRDSGTATWDQDPVVRDTDHDDDPPPVDD